Protein AF-A0A6A9QP17-F1 (afdb_monomer_lite)

Secondary structure (DSSP, 8-state):
-PPP----EEEE--HHHHHHHTSS-TT-HHHHHHHHHIIIIIHHHHHHHHHHTT--EEEE--

Foldseek 3Di:
DDDDDDDAAEAELCQQVCCVPPVVCVPPPVVNVRSVCCVPPVVVVVVVVCVVVVHDHHYDYD

Structure (mmCIF, N/CA/C/O backbone):
data_AF-A0A6A9QP17-F1
#
_entry.id   AF-A0A6A9QP17-F1
#
loop_
_atom_site.group_PDB
_atom_site.id
_atom_site.type_symbol
_atom_site.label_atom_id
_atom_site.label_alt_id
_atom_site.label_comp_id
_atom_site.label_asym_id
_atom_site.label_entity_id
_atom_site.label_seq_id
_atom_site.pdbx_PDB_ins_code
_atom_site.Cartn_x
_atom_site.Cartn_y
_atom_site.Cartn_z
_atom_site.occupancy
_atom_site.B_iso_or_equiv
_atom_site.auth_seq_id
_atom_site.auth_comp_id
_atom_site.auth_asym_id
_atom_site.auth_atom_id
_atom_site.pdbx_PDB_model_num
ATOM 1 N N . MET A 1 1 ? -4.565 -3.784 38.861 1.00 70.12 1 MET A N 1
ATOM 2 C CA . MET A 1 1 ? -4.616 -2.738 37.819 1.00 70.12 1 MET A CA 1
ATOM 3 C C . MET A 1 1 ? -4.611 -3.454 36.481 1.00 70.12 1 MET A C 1
ATOM 5 O O . MET A 1 1 ? -3.882 -4.428 36.375 1.00 70.12 1 MET A O 1
ATOM 9 N N . GLN A 1 2 ? -5.476 -3.081 35.538 1.00 76.88 2 GLN A N 1
ATOM 10 C CA . GLN A 1 2 ? -5.395 -3.582 34.161 1.00 76.88 2 GLN A CA 1
ATOM 11 C C . GLN A 1 2 ? -4.418 -2.691 33.401 1.00 76.88 2 GLN A C 1
ATOM 13 O O . GLN A 1 2 ? -4.567 -1.470 33.432 1.00 76.88 2 GLN A O 1
ATOM 18 N N . ASP A 1 3 ? -3.418 -3.301 32.774 1.00 88.38 3 ASP A N 1
ATOM 19 C CA . ASP A 1 3 ? -2.448 -2.585 31.956 1.00 88.38 3 ASP A CA 1
ATOM 20 C C . ASP A 1 3 ? -3.102 -2.164 30.636 1.00 88.38 3 ASP A C 1
ATOM 22 O O . ASP A 1 3 ? -3.766 -2.961 29.967 1.00 88.38 3 ASP A O 1
ATOM 26 N N . THR A 1 4 ? -2.931 -0.895 30.271 1.00 93.75 4 THR A N 1
ATOM 27 C CA . THR A 1 4 ? -3.449 -0.330 29.021 1.00 93.75 4 THR A CA 1
ATOM 28 C C . THR A 1 4 ? -2.327 -0.248 27.998 1.00 93.75 4 THR A C 1
ATOM 30 O O . THR A 1 4 ? -1.290 0.361 28.260 1.00 93.75 4 THR A O 1
ATOM 33 N N . TYR A 1 5 ? -2.570 -0.786 26.804 1.00 93.94 5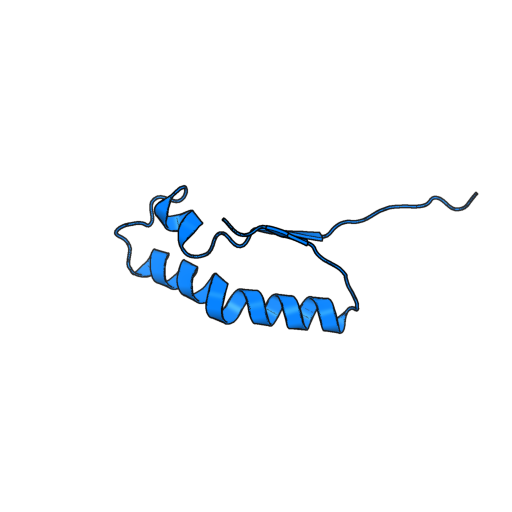 TYR A N 1
ATOM 34 C CA . TYR A 1 5 ? -1.654 -0.708 25.669 1.00 93.94 5 TYR A CA 1
ATOM 35 C C . TYR A 1 5 ? -2.282 0.103 24.538 1.00 93.94 5 TYR A C 1
ATOM 37 O O . TYR A 1 5 ? -3.444 -0.098 24.187 1.00 93.94 5 TYR A O 1
ATOM 45 N N . TYR A 1 6 ? -1.495 1.002 23.950 1.00 95.81 6 TYR A N 1
ATOM 46 C CA . TYR A 1 6 ? -1.887 1.779 22.778 1.00 95.81 6 TYR A CA 1
ATOM 47 C C . TYR A 1 6 ? -1.198 1.214 21.538 1.00 95.81 6 TYR A C 1
ATOM 49 O O . TYR A 1 6 ? -0.003 0.927 21.566 1.00 95.81 6 TYR A O 1
ATOM 57 N N . ILE A 1 7 ? -1.952 1.066 20.450 1.00 95.94 7 ILE A N 1
ATOM 58 C CA . ILE A 1 7 ? -1.472 0.524 19.175 1.00 95.94 7 ILE A CA 1
ATOM 59 C C . ILE A 1 7 ? -1.862 1.504 18.069 1.00 95.94 7 ILE A C 1
ATOM 61 O O . ILE A 1 7 ? -2.982 2.014 18.057 1.00 95.94 7 ILE A O 1
ATOM 65 N N . SER A 1 8 ? -0.939 1.759 17.143 1.00 96.88 8 SER A N 1
ATOM 66 C CA . SER A 1 8 ? -1.169 2.590 15.961 1.00 96.88 8 SER A CA 1
ATOM 67 C C . SER A 1 8 ? -0.724 1.842 14.715 1.00 96.88 8 SER A C 1
ATOM 69 O O . SER A 1 8 ? 0.366 1.276 14.688 1.00 96.88 8 SER A O 1
ATOM 71 N N . VAL A 1 9 ? -1.560 1.877 13.680 1.00 97.88 9 VAL A N 1
ATOM 72 C CA . VAL A 1 9 ? -1.221 1.398 12.340 1.00 97.88 9 VAL A CA 1
ATOM 73 C C . VAL A 1 9 ? -1.056 2.616 11.441 1.00 97.88 9 VAL A C 1
ATOM 75 O O . VAL A 1 9 ? -1.983 3.417 11.283 1.00 97.88 9 VAL A O 1
ATOM 78 N N . THR A 1 10 ? 0.132 2.767 10.868 1.00 98.25 10 THR A N 1
ATOM 79 C CA . THR A 1 10 ? 0.458 3.827 9.911 1.00 98.25 10 THR A CA 1
ATOM 80 C C . THR A 1 10 ? 0.861 3.197 8.588 1.00 98.25 10 THR A C 1
ATOM 82 O O . THR A 1 10 ? 1.567 2.191 8.574 1.00 98.25 10 THR A O 1
ATOM 85 N N . ILE A 1 11 ? 0.372 3.760 7.487 1.00 98.50 11 ILE A N 1
ATOM 86 C CA . ILE A 1 11 ? 0.590 3.246 6.136 1.00 98.50 11 ILE A CA 1
ATOM 87 C C . ILE A 1 11 ? 1.192 4.371 5.304 1.00 98.50 11 ILE A C 1
ATOM 89 O O . ILE A 1 11 ? 0.522 5.373 5.047 1.00 98.50 11 ILE A O 1
ATOM 93 N N . ASP A 1 12 ? 2.429 4.180 4.863 1.00 98.44 12 ASP A N 1
ATOM 94 C CA . ASP A 1 12 ? 3.083 5.083 3.925 1.00 98.44 12 ASP A CA 1
ATOM 95 C C . ASP A 1 12 ? 2.769 4.620 2.500 1.00 98.44 12 ASP A C 1
ATOM 97 O O . ASP A 1 12 ? 2.979 3.461 2.127 1.00 98.44 12 ASP A O 1
ATOM 101 N N . VAL A 1 13 ? 2.162 5.509 1.717 1.00 98.19 13 VAL A N 1
ATOM 102 C CA . VAL A 1 13 ? 1.700 5.208 0.359 1.00 98.19 13 VAL A CA 1
ATOM 103 C C . VAL A 1 13 ? 2.734 5.712 -0.638 1.00 98.19 13 VAL A C 1
ATOM 105 O O . VAL A 1 13 ? 2.490 6.641 -1.404 1.00 98.19 13 VAL A O 1
ATOM 108 N N . ASP A 1 14 ? 3.900 5.075 -0.635 1.00 98.12 14 ASP A N 1
ATOM 109 C CA . ASP A 1 14 ? 5.014 5.459 -1.505 1.00 98.12 14 ASP A CA 1
ATOM 110 C C . ASP A 1 14 ? 4.642 5.383 -2.987 1.00 98.12 14 ASP A C 1
ATOM 112 O O . ASP A 1 14 ? 5.003 6.259 -3.770 1.00 98.12 14 ASP A O 1
ATOM 116 N N . ALA A 1 15 ? 3.907 4.336 -3.374 1.00 98.25 15 ALA A N 1
ATOM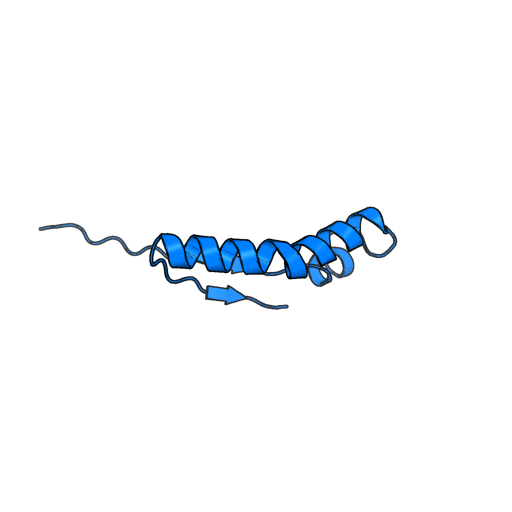 117 C CA . ALA A 1 15 ? 3.431 4.103 -4.734 1.00 98.25 15 ALA A CA 1
ATOM 118 C C . ALA A 1 15 ? 4.506 4.425 -5.796 1.00 98.25 15 ALA A C 1
ATOM 120 O O . ALA A 1 15 ? 5.580 3.827 -5.798 1.00 98.25 15 ALA A O 1
ATOM 121 N N . MET A 1 16 ? 4.220 5.357 -6.708 1.00 97.75 16 MET A N 1
ATOM 122 C CA . MET A 1 16 ? 5.171 5.813 -7.727 1.00 97.75 16 MET A CA 1
ATOM 123 C C . MET A 1 16 ? 6.311 6.653 -7.140 1.00 97.75 16 MET A C 1
ATOM 125 O O . MET A 1 16 ? 7.437 6.566 -7.620 1.00 97.75 16 MET A O 1
ATOM 129 N N . ALA A 1 17 ? 6.043 7.449 -6.104 1.00 98.19 17 ALA A N 1
ATOM 130 C CA . ALA A 1 17 ? 7.023 8.362 -5.523 1.00 98.19 17 ALA A CA 1
ATOM 131 C C . ALA A 1 17 ? 8.217 7.614 -4.914 1.00 98.19 17 ALA A C 1
ATOM 133 O O . ALA A 1 17 ? 9.350 8.054 -5.080 1.00 98.19 17 ALA A O 1
ATOM 134 N N . GLY A 1 18 ? 7.993 6.450 -4.296 1.00 98.38 18 GLY A N 1
ATOM 135 C CA . GLY A 1 18 ? 9.083 5.618 -3.776 1.00 98.38 18 GLY A CA 1
ATOM 136 C C . GLY A 1 18 ? 10.052 5.160 -4.868 1.00 98.38 18 GLY A C 1
ATOM 137 O O . GLY A 1 18 ? 11.267 5.278 -4.715 1.00 98.38 18 GLY A O 1
ATOM 138 N N . TRP A 1 19 ? 9.531 4.698 -6.010 1.00 98.44 19 TRP A N 1
ATOM 139 C CA . TRP A 1 19 ? 10.368 4.270 -7.138 1.00 98.44 19 TRP A CA 1
ATOM 140 C C . TRP A 1 19 ? 11.149 5.420 -7.764 1.00 98.44 19 TRP A C 1
ATOM 142 O O . TRP A 1 19 ? 12.309 5.227 -8.109 1.00 98.44 19 TRP A O 1
ATOM 152 N N . LEU A 1 20 ? 10.536 6.602 -7.851 1.00 98.12 20 LEU A N 1
ATOM 153 C CA . LEU A 1 20 ?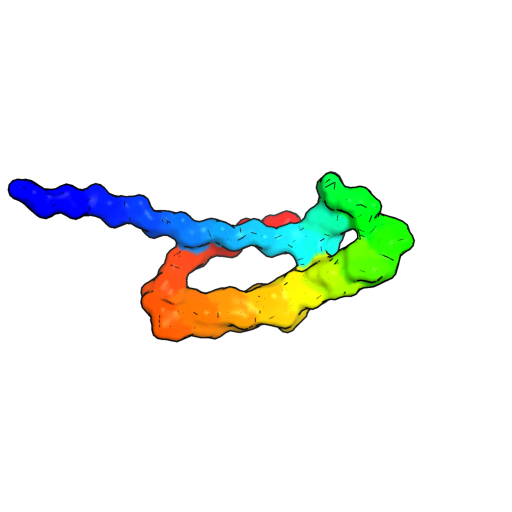 11.158 7.797 -8.422 1.00 98.12 20 LEU A CA 1
ATOM 154 C C . LEU A 1 20 ? 12.147 8.487 -7.472 1.00 98.12 20 LEU A C 1
ATOM 156 O O . LEU A 1 20 ? 13.049 9.179 -7.932 1.00 98.12 20 LEU A O 1
ATOM 160 N N . GLY A 1 21 ? 11.954 8.358 -6.158 1.00 97.75 21 GLY A N 1
ATOM 161 C CA . GLY A 1 21 ? 12.681 9.150 -5.163 1.00 97.75 21 GLY A CA 1
ATOM 162 C C . GLY A 1 21 ? 13.610 8.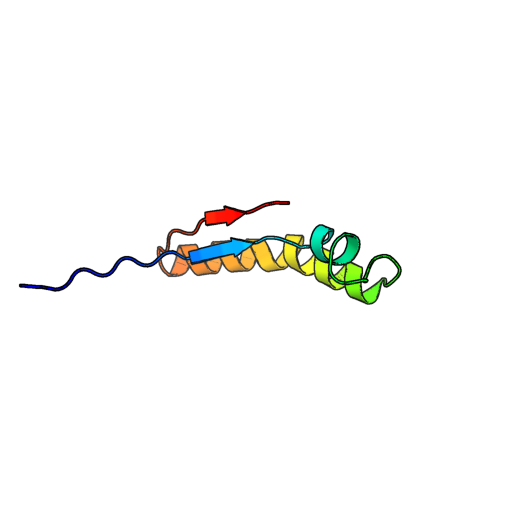362 -4.245 1.00 97.75 21 GLY A C 1
ATOM 163 O O . GLY A 1 21 ? 14.418 8.969 -3.546 1.00 97.75 21 GLY A O 1
ATOM 164 N N . SER A 1 22 ? 13.490 7.034 -4.168 1.00 97.94 22 SER A N 1
ATOM 165 C CA . SER A 1 22 ? 14.214 6.251 -3.152 1.00 97.94 22 SER A CA 1
ATOM 166 C C . SER A 1 22 ? 14.670 4.869 -3.607 1.00 97.94 22 SER A C 1
ATOM 168 O O . SER A 1 22 ? 15.694 4.391 -3.123 1.00 97.94 22 SER A O 1
ATOM 170 N N . TYR A 1 23 ? 13.944 4.216 -4.516 1.00 97.81 23 TYR A N 1
ATOM 171 C CA . TYR A 1 23 ? 14.157 2.796 -4.821 1.00 97.81 23 TYR A CA 1
ATOM 172 C C . TYR A 1 23 ? 14.821 2.524 -6.181 1.00 97.81 23 TYR A C 1
ATOM 174 O O . TYR A 1 23 ? 15.001 1.359 -6.526 1.00 97.81 23 TYR A O 1
ATOM 182 N N . GLY A 1 24 ? 15.217 3.567 -6.923 1.00 97.81 24 GLY A N 1
ATOM 183 C CA . GLY A 1 24 ? 15.992 3.444 -8.167 1.00 97.81 24 GLY A CA 1
ATOM 184 C C . GLY A 1 24 ? 15.215 2.824 -9.334 1.00 97.81 24 GLY A C 1
ATOM 185 O O . GLY A 1 24 ? 15.796 2.121 -10.160 1.00 97.81 24 GLY A O 1
ATOM 186 N N . GLY A 1 25 ? 13.888 2.990 -9.341 1.00 98.12 25 GLY A N 1
ATOM 187 C CA . GLY A 1 25 ? 12.986 2.374 -10.316 1.00 98.12 25 GLY A CA 1
ATOM 188 C C . GLY A 1 25 ? 12.550 3.314 -11.438 1.00 98.12 25 GLY A C 1
ATOM 189 O O . GLY A 1 25 ? 11.641 2.961 -12.187 1.00 98.12 25 GLY A O 1
ATOM 190 N N . GLU A 1 26 ? 13.142 4.504 -11.542 1.00 98.00 26 GLU A N 1
ATOM 191 C CA . GLU A 1 26 ? 12.683 5.589 -12.411 1.00 98.00 26 GLU A CA 1
ATOM 192 C C . GLU A 1 26 ? 12.622 5.216 -13.898 1.00 98.00 26 GLU A C 1
ATOM 194 O O . GLU A 1 26 ? 11.679 5.611 -14.583 1.00 98.00 26 GLU A O 1
ATOM 199 N N . ASP A 1 27 ? 13.552 4.382 -14.363 1.00 98.12 27 ASP A N 1
ATOM 200 C CA . ASP A 1 27 ? 13.635 3.930 -15.757 1.00 98.12 27 ASP A CA 1
ATOM 201 C C . ASP A 1 27 ? 13.158 2.475 -15.949 1.00 98.12 27 ASP A C 1
ATOM 203 O O . ASP A 1 27 ? 13.247 1.912 -17.044 1.00 98.12 27 ASP A O 1
ATOM 207 N N . SER A 1 28 ? 12.625 1.835 -14.901 1.00 98.25 28 SER A N 1
ATOM 208 C CA . SER A 1 28 ? 12.116 0.460 -14.958 1.00 98.25 28 SER A CA 1
ATOM 209 C C . SER A 1 28 ? 10.591 0.440 -15.027 1.00 98.25 28 SER A C 1
ATOM 211 O O . SER A 1 28 ? 9.897 0.599 -14.025 1.00 98.25 28 SER A O 1
ATOM 213 N N . LEU A 1 29 ? 10.033 0.127 -16.202 1.00 97.94 29 LEU A N 1
ATOM 214 C CA . LEU A 1 29 ? 8.580 -0.054 -16.360 1.00 97.94 29 LEU A CA 1
ATOM 215 C C . LEU A 1 29 ? 8.014 -1.139 -15.431 1.00 97.94 29 LEU A C 1
ATOM 217 O O . LEU A 1 29 ? 6.871 -1.042 -14.986 1.00 97.94 29 LEU A O 1
ATOM 221 N N . CYS A 1 30 ? 8.814 -2.161 -15.114 1.00 98.44 30 CYS A N 1
ATOM 222 C CA . CYS A 1 30 ? 8.435 -3.192 -14.152 1.00 98.44 30 CYS A CA 1
ATOM 223 C C . CYS A 1 30 ? 8.233 -2.587 -12.753 1.00 98.44 30 CYS A C 1
ATOM 225 O O . CYS A 1 30 ? 7.272 -2.913 -12.059 1.00 98.44 30 CYS A O 1
ATOM 227 N N . ASP A 1 31 ? 9.094 -1.658 -12.354 1.00 98.44 31 ASP A N 1
ATOM 228 C CA . ASP A 1 31 ? 9.096 -1.033 -11.031 1.00 98.44 31 ASP A CA 1
ATOM 229 C C . ASP A 1 31 ? 7.961 -0.025 -10.923 1.00 98.44 31 ASP A C 1
ATOM 231 O O . ASP A 1 31 ? 7.143 -0.098 -10.005 1.00 98.44 31 ASP A O 1
ATOM 235 N N . LEU A 1 32 ? 7.812 0.817 -11.944 1.00 98.44 32 LEU A N 1
ATOM 236 C CA . LEU A 1 32 ? 6.694 1.745 -12.054 1.00 98.44 32 LEU A CA 1
ATOM 237 C C . LEU A 1 32 ? 5.341 1.013 -12.042 1.00 98.44 32 LEU A C 1
ATOM 239 O O . LEU A 1 32 ? 4.413 1.455 -11.366 1.00 98.44 32 LEU A O 1
ATOM 243 N N . SER A 1 33 ? 5.233 -0.163 -12.676 1.00 98.50 33 SER A N 1
ATOM 244 C CA . SER A 1 33 ? 4.000 -0.966 -12.608 1.00 98.50 33 SER A CA 1
ATOM 245 C C . SER A 1 33 ? 3.645 -1.403 -11.177 1.00 98.50 33 SER A C 1
ATOM 247 O O . SER A 1 33 ? 2.467 -1.464 -10.812 1.00 98.50 33 SER A O 1
ATOM 249 N N . ARG A 1 34 ? 4.652 -1.649 -10.322 1.00 98.56 34 ARG A N 1
ATOM 250 C CA . ARG A 1 34 ? 4.455 -1.971 -8.898 1.00 98.56 34 ARG A CA 1
ATOM 251 C C . ARG A 1 34 ? 3.972 -0.748 -8.118 1.00 98.56 34 ARG A C 1
ATOM 253 O O . ARG A 1 34 ? 3.108 -0.888 -7.251 1.00 98.56 34 ARG A O 1
ATOM 260 N N . GLY A 1 35 ? 4.483 0.439 -8.449 1.00 98.44 35 GLY A N 1
ATOM 261 C CA . GLY A 1 35 ? 4.003 1.713 -7.908 1.00 98.44 35 GLY A CA 1
ATOM 262 C C . GLY A 1 35 ? 2.540 1.993 -8.265 1.00 98.44 35 GLY A C 1
ATOM 263 O O . GLY A 1 35 ? 1.736 2.318 -7.388 1.00 98.44 35 GLY A O 1
ATOM 264 N N . GLU A 1 36 ? 2.160 1.786 -9.528 1.00 98.44 36 GLU A N 1
ATOM 265 C CA . GLU A 1 36 ? 0.773 1.931 -9.985 1.00 98.44 36 GLU A CA 1
ATOM 266 C C . GLU A 1 36 ? -0.168 0.936 -9.287 1.00 98.44 36 GLU A C 1
ATOM 268 O O . GLU A 1 36 ? -1.251 1.317 -8.825 1.00 98.44 36 GLU A O 1
ATOM 273 N N . PHE A 1 37 ? 0.257 -0.324 -9.144 1.00 98.69 37 PHE A N 1
ATOM 274 C CA . PHE A 1 37 ? -0.490 -1.337 -8.401 1.00 98.69 37 PHE A CA 1
ATOM 275 C C . PHE A 1 37 ? -0.712 -0.931 -6.939 1.00 98.69 37 PHE A C 1
ATOM 277 O O . PHE A 1 37 ? -1.833 -1.057 -6.436 1.00 98.69 37 PHE A O 1
ATOM 284 N N . ALA A 1 38 ? 0.321 -0.426 -6.256 1.00 98.56 38 ALA A N 1
ATOM 285 C CA . ALA A 1 38 ? 0.220 -0.019 -4.857 1.00 98.56 38 ALA A CA 1
ATOM 286 C C . AL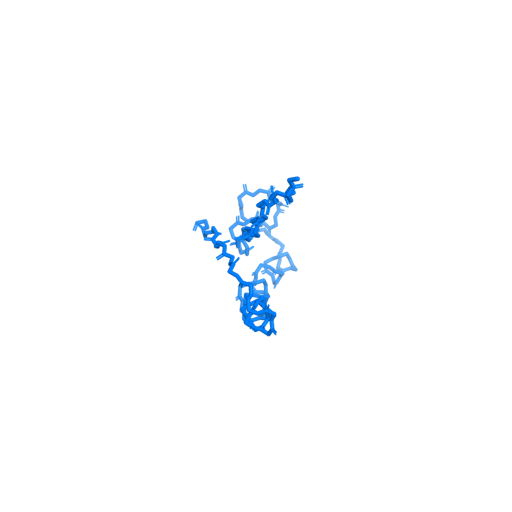A A 1 38 ? -0.874 1.044 -4.651 1.00 98.56 38 ALA A C 1
ATOM 288 O O . ALA A 1 38 ? -1.701 0.899 -3.751 1.00 98.56 38 ALA A O 1
ATOM 289 N N . GLY A 1 39 ? -0.947 2.048 -5.533 1.00 97.62 39 GLY A N 1
ATOM 290 C CA . GLY A 1 39 ? -1.977 3.089 -5.476 1.00 97.62 39 GLY A CA 1
ATOM 291 C C . GLY A 1 39 ? -3.374 2.605 -5.882 1.00 97.62 39 GLY A C 1
ATOM 292 O O . GLY A 1 39 ? -4.334 2.790 -5.137 1.00 97.62 39 GLY A O 1
ATOM 293 N N . LYS A 1 40 ? -3.512 1.969 -7.055 1.00 98.44 40 LYS A N 1
ATOM 294 C CA . LYS A 1 40 ? -4.832 1.626 -7.624 1.00 98.44 40 LYS A CA 1
ATOM 295 C C . LYS A 1 40 ? -5.471 0.384 -7.013 1.00 98.44 40 LYS A C 1
ATOM 297 O O . LYS A 1 40 ? -6.693 0.278 -7.003 1.00 98.44 40 LYS A O 1
ATOM 302 N N . ILE A 1 41 ? -4.664 -0.566 -6.546 1.00 98.75 41 ILE A N 1
ATOM 303 C CA . ILE A 1 41 ? -5.137 -1.867 -6.056 1.00 98.75 41 ILE A CA 1
ATOM 304 C C . ILE A 1 41 ? -4.790 -2.060 -4.579 1.00 98.75 41 ILE A C 1
ATOM 306 O O . ILE A 1 41 ? -5.632 -2.530 -3.813 1.00 98.75 41 ILE A O 1
ATOM 310 N N . GLY A 1 42 ? -3.577 -1.689 -4.162 1.00 98.62 42 GLY A N 1
ATOM 311 C CA . GLY A 1 42 ? -3.114 -1.831 -2.780 1.00 98.62 42 GLY A CA 1
ATOM 312 C C . GLY A 1 42 ? -3.941 -1.009 -1.791 1.00 98.62 42 GLY A C 1
ATOM 313 O O . GLY A 1 42 ? -4.501 -1.575 -0.851 1.00 98.62 42 GLY A O 1
ATOM 314 N N . VAL A 1 43 ? -4.083 0.300 -2.030 1.00 98.56 43 VAL A N 1
ATOM 315 C CA . VAL A 1 43 ? -4.827 1.200 -1.131 1.00 98.56 43 VAL A CA 1
ATOM 316 C C . VAL A 1 43 ? -6.292 0.770 -0.953 1.00 98.56 43 VAL A C 1
ATOM 318 O O . VAL A 1 43 ? -6.692 0.589 0.198 1.00 98.56 43 VAL A O 1
ATOM 321 N N . PRO A 1 44 ? -7.095 0.503 -2.008 1.00 98.69 44 PRO A N 1
ATOM 322 C CA . PRO A 1 44 ? -8.471 0.037 -1.815 1.00 98.69 44 PRO A CA 1
ATOM 323 C C . PRO A 1 44 ? -8.576 -1.274 -1.025 1.00 98.69 44 PRO A C 1
ATOM 325 O O . PRO A 1 44 ? -9.483 -1.436 -0.213 1.00 98.69 44 PRO A O 1
ATOM 328 N N . ARG A 1 45 ? -7.631 -2.208 -1.209 1.00 98.75 45 ARG A N 1
ATOM 329 C CA . ARG A 1 45 ? -7.603 -3.457 -0.429 1.00 98.75 45 ARG A CA 1
ATOM 330 C C . ARG A 1 45 ? -7.307 -3.208 1.046 1.00 98.75 45 ARG A C 1
ATOM 332 O O . ARG A 1 45 ? -7.936 -3.840 1.889 1.00 98.75 45 ARG A O 1
ATOM 339 N N . LEU A 1 46 ? -6.383 -2.299 1.358 1.00 98.62 46 LEU A N 1
ATOM 340 C CA . LEU A 1 46 ? -6.082 -1.919 2.740 1.00 98.62 46 LEU A CA 1
ATOM 341 C C . LEU A 1 46 ? -7.271 -1.222 3.402 1.00 98.62 46 LEU A C 1
ATOM 343 O O . LEU A 1 46 ? -7.575 -1.533 4.548 1.00 98.62 46 LEU A O 1
ATOM 347 N N . LEU A 1 47 ? -7.979 -0.344 2.686 1.00 98.50 47 LEU A N 1
ATOM 348 C CA . LEU A 1 47 ? -9.199 0.288 3.198 1.00 98.50 47 LEU A CA 1
ATOM 349 C C . LEU A 1 47 ? -10.262 -0.759 3.556 1.00 98.50 47 LEU A C 1
ATOM 351 O O . LEU A 1 47 ? -10.736 -0.769 4.690 1.00 98.50 47 LEU A O 1
ATOM 355 N N . ASN A 1 48 ? -10.549 -1.698 2.648 1.00 98.69 48 ASN A N 1
ATOM 356 C CA . ASN A 1 48 ? -11.505 -2.782 2.905 1.00 98.69 48 ASN A CA 1
ATOM 357 C C . ASN A 1 48 ? -11.067 -3.681 4.075 1.00 98.69 48 ASN A C 1
ATOM 359 O O . ASN A 1 48 ? -11.891 -4.108 4.883 1.00 98.69 48 ASN A O 1
ATOM 363 N N . LEU A 1 49 ? -9.767 -3.976 4.180 1.00 98.56 49 LEU A N 1
ATOM 364 C CA . LEU A 1 49 ? -9.211 -4.765 5.278 1.00 98.56 49 LEU A CA 1
ATOM 365 C C . LEU A 1 49 ? -9.419 -4.054 6.620 1.00 98.56 49 LEU A C 1
ATOM 367 O O . LEU A 1 49 ? -9.961 -4.644 7.551 1.00 98.56 49 LEU A O 1
ATOM 371 N N . LEU A 1 50 ? -9.016 -2.790 6.717 1.00 98.56 50 LEU A N 1
ATOM 372 C CA . LEU A 1 50 ? -9.138 -2.003 7.942 1.00 98.56 50 LEU A CA 1
ATOM 373 C C . LEU A 1 50 ? -10.600 -1.838 8.365 1.00 98.56 50 LEU A C 1
ATOM 375 O O . LEU A 1 50 ? -10.910 -1.990 9.546 1.00 98.56 50 LEU A O 1
ATOM 379 N N . GLU A 1 51 ? -11.497 -1.604 7.405 1.00 98.44 51 GLU A N 1
ATOM 380 C CA . GLU A 1 51 ? -12.939 -1.549 7.643 1.00 98.44 51 GLU A CA 1
ATOM 381 C C . GLU A 1 51 ? -13.474 -2.880 8.189 1.00 98.44 51 GLU A C 1
ATOM 383 O O . GLU A 1 51 ? -14.184 -2.883 9.194 1.00 98.44 51 GLU A O 1
ATOM 388 N N . SER A 1 52 ? -13.065 -4.019 7.614 1.00 98.62 52 SER A N 1
ATOM 389 C CA . SER A 1 52 ? -13.528 -5.348 8.051 1.00 98.62 52 SER A CA 1
ATOM 390 C C . SER A 1 52 ? -13.165 -5.693 9.501 1.00 98.62 52 SER A C 1
ATOM 392 O O . SER A 1 52 ? -13.874 -6.462 10.149 1.00 98.62 52 SER A O 1
ATOM 394 N N . PHE A 1 53 ? -12.093 -5.094 10.027 1.00 98.31 53 PHE A N 1
ATOM 395 C CA . PHE A 1 53 ? -11.658 -5.256 11.416 1.00 98.31 53 PHE A CA 1
ATOM 396 C C . PHE A 1 53 ? -12.013 -4.059 12.310 1.00 98.31 53 PHE A C 1
ATOM 398 O O . PHE A 1 53 ? -11.664 -4.062 13.490 1.00 98.31 53 PHE A O 1
ATOM 405 N N . ASN A 1 54 ? -12.696 -3.038 11.777 1.00 97.94 54 ASN A N 1
ATOM 406 C CA . ASN A 1 54 ? -12.981 -1.777 12.466 1.00 97.94 54 ASN A CA 1
ATOM 407 C C . ASN A 1 54 ? -11.715 -1.118 13.067 1.00 97.94 54 ASN A C 1
ATOM 409 O O . ASN A 1 54 ? -11.723 -0.592 14.183 1.00 97.94 54 ASN A O 1
ATOM 413 N N . ILE A 1 55 ? -10.600 -1.173 12.329 1.00 98.31 55 ILE A N 1
ATOM 414 C CA . ILE A 1 55 ? -9.306 -0.608 12.730 1.00 98.31 55 ILE A CA 1
ATOM 415 C C . ILE A 1 55 ? -9.147 0.783 12.120 1.00 98.31 55 ILE A C 1
ATOM 417 O O . ILE A 1 55 ? -9.264 0.973 10.912 1.00 98.31 55 ILE A O 1
ATOM 421 N N . LYS A 1 56 ? -8.800 1.766 12.957 1.00 97.69 56 LYS A N 1
ATOM 422 C CA . LYS A 1 56 ? -8.379 3.092 12.492 1.00 97.69 56 LYS A CA 1
ATOM 423 C C . LYS A 1 56 ? -6.893 3.073 12.148 1.00 97.69 56 LYS A C 1
ATOM 425 O O . LYS A 1 56 ? -6.085 2.600 12.943 1.00 97.69 56 LYS A O 1
ATOM 430 N N . ALA A 1 57 ? -6.540 3.646 11.004 1.00 98.25 57 ALA A N 1
ATOM 431 C CA . ALA A 1 57 ? -5.158 3.819 10.574 1.00 98.25 57 ALA A CA 1
ATOM 432 C C . ALA A 1 57 ? -4.914 5.250 10.081 1.00 98.25 57 ALA A C 1
ATOM 434 O O . ALA A 1 57 ? -5.852 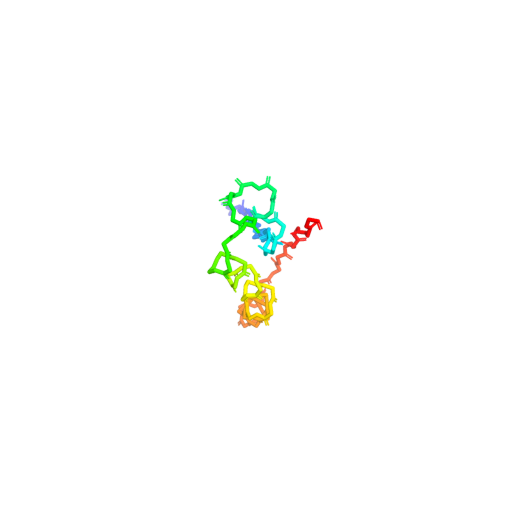5.962 9.710 1.00 98.25 57 ALA A O 1
ATOM 435 N N . ARG A 1 58 ? -3.646 5.666 10.068 1.00 98.12 58 ARG A N 1
ATOM 436 C CA . ARG A 1 58 ? -3.197 6.910 9.427 1.00 98.12 58 ARG A CA 1
ATOM 437 C C . ARG A 1 58 ? -2.491 6.580 8.118 1.00 98.12 58 ARG A C 1
ATOM 439 O O . ARG A 1 58 ? -1.658 5.682 8.088 1.00 98.12 58 ARG A O 1
ATOM 446 N N . PHE A 1 59 ? -2.794 7.351 7.082 1.00 98.25 59 PHE A N 1
ATOM 447 C CA . PHE A 1 59 ? -2.128 7.265 5.788 1.00 98.25 59 PHE A CA 1
ATOM 448 C C . PHE A 1 59 ? -1.215 8.477 5.606 1.00 98.25 59 PHE A C 1
ATOM 450 O O . PHE A 1 59 ? -1.666 9.610 5.791 1.00 98.25 59 PHE A O 1
ATOM 457 N N . SER A 1 60 ? 0.042 8.230 5.255 1.00 97.44 60 SER A N 1
ATOM 458 C CA . SER A 1 60 ? 1.004 9.258 4.860 1.00 97.44 60 SER A CA 1
ATOM 459 C C . SER A 1 60 ? 1.140 9.216 3.342 1.00 97.44 60 SER A C 1
ATOM 461 O O . SER A 1 60 ? 1.482 8.175 2.778 1.00 97.44 60 SER A O 1
ATOM 463 N N . LEU A 1 61 ? 0.833 10.329 2.681 1.00 96.06 61 LEU A N 1
ATOM 464 C CA . LEU A 1 61 ? 0.962 10.470 1.233 1.00 96.06 61 LEU A CA 1
ATOM 465 C C . LEU A 1 61 ? 2.191 11.349 0.942 1.00 96.06 61 LEU A C 1
ATOM 467 O O . LEU A 1 61 ? 2.322 12.381 1.610 1.00 96.06 61 LEU A O 1
ATOM 471 N N . PRO A 1 62 ? 3.078 10.937 0.020 1.00 91.44 62 PRO A N 1
ATOM 472 C CA . PRO A 1 62 ? 4.219 11.738 -0.420 1.00 91.44 62 PRO A CA 1
ATOM 473 C C . PRO A 1 62 ? 3.804 12.973 -1.232 1.00 91.44 62 PRO A C 1
ATOM 475 O O . PRO A 1 62 ? 2.690 12.977 -1.810 1.00 91.44 62 PRO A O 1
#

Organism: Acidianus infernus (NCBI:txid12915)

Sequence (62 aa):
MQDTYYISVTIDVDAMAGWLGSYGGEDSLCDLSRGEFAGKIGVPRLLNLLESFNIKARFSLP

Radius of gyration: 15.41 Å; chains: 1; bounding box: 30×17×54 Å

pLDDT: mean 96.93, std 4.66, range [70.12, 98.75]